Protein AF-A0A6P0YLZ7-F1 (afdb_monomer)

Mean predicted aligned error: 15.66 Å

Sequence (135 aa):
MTNTIFPPKALTQEISKPDFTFDPSIRRDHAKKYRTSEWYDGRGEIKAVEDGRSFEISATFTLKSEVKLVYGVLEPSNPVLAEIYKSRGRCVAVVDQTVDELYGESLQAYFKHNEIPLETLVCRACRNLVNSTSA

Secondary structure (DSSP, 8-state):
-----------------TT----SEEE----GGG-S-TTEEEEEEEEE-TTSS-EEEEEEEEE-------TTTT-TT-HHHHHHHHTTT-EEEEEEHHHHHHHHHHHHHHHHHTT--EEEEEE---TT-S-----

pLDDT: mean 73.7, std 20.65, range [34.28, 97.12]

Foldseek 3Di:
DDDDDDDPDPPPPPPPDPDPDPPQWPWDADDPVNDPDPQKGKTWTWGDDPVNPDIDIDMDIDGDDDDDDDDPCLDLPNCVVLVVCVVVQAEEAEEAPVCCVVCVVSNVVNCVSSVHHYHYDYDHPDPPPPDPPDD

Structure (mmCIF, N/CA/C/O backbone):
data_AF-A0A6P0YLZ7-F1
#
_entry.id   AF-A0A6P0YLZ7-F1
#
loop_
_atom_site.group_PDB
_atom_site.id
_atom_site.type_symbol
_atom_site.label_atom_id
_atom_site.label_alt_id
_atom_site.label_comp_id
_atom_site.label_asym_id
_atom_site.label_entity_id
_atom_site.label_seq_id
_atom_site.pdbx_PDB_ins_code
_atom_site.Cartn_x
_atom_site.Cartn_y
_atom_site.Cartn_z
_atom_site.occupancy
_atom_site.B_iso_or_equiv
_atom_site.auth_seq_id
_atom_site.auth_comp_id
_atom_site.auth_asym_id
_atom_site.auth_atom_id
_atom_site.pdbx_PDB_model_num
ATOM 1 N N . MET A 1 1 ? 7.847 -33.145 -87.794 1.00 36.88 1 MET A N 1
ATOM 2 C CA . MET A 1 1 ? 8.123 -31.694 -87.767 1.00 36.88 1 MET A CA 1
ATOM 3 C C . MET A 1 1 ? 7.095 -31.069 -86.833 1.00 36.88 1 MET A C 1
ATOM 5 O O . MET A 1 1 ? 5.925 -31.278 -87.094 1.00 36.88 1 MET A O 1
ATOM 9 N N . THR A 1 2 ? 7.350 -30.383 -85.727 1.00 34.31 2 THR A N 1
ATOM 10 C CA . THR A 1 2 ? 8.474 -30.264 -84.787 1.00 34.31 2 THR A CA 1
ATOM 11 C C . THR A 1 2 ? 7.788 -29.703 -83.534 1.00 34.31 2 THR A C 1
ATOM 13 O O . THR A 1 2 ? 7.108 -28.686 -83.636 1.00 34.31 2 THR A O 1
ATOM 16 N N . ASN A 1 3 ? 7.856 -30.392 -82.393 1.00 34.28 3 ASN A N 1
ATOM 17 C CA . ASN A 1 3 ? 7.208 -29.941 -81.158 1.00 34.28 3 ASN A CA 1
ATOM 18 C C . ASN A 1 3 ? 8.014 -28.776 -80.565 1.00 34.28 3 ASN A C 1
ATOM 20 O O . ASN A 1 3 ? 9.134 -28.992 -80.102 1.00 34.28 3 ASN A O 1
ATOM 24 N N . THR A 1 4 ? 7.461 -27.564 -80.556 1.00 39.44 4 THR A N 1
ATOM 25 C CA . THR A 1 4 ? 8.099 -26.408 -79.910 1.00 39.44 4 THR A CA 1
ATOM 26 C C . THR A 1 4 ? 7.492 -26.220 -78.525 1.00 39.44 4 THR A C 1
ATOM 28 O O . THR A 1 4 ? 6.438 -25.610 -78.358 1.00 39.44 4 THR A O 1
ATOM 31 N N . ILE A 1 5 ? 8.151 -26.797 -77.523 1.00 41.84 5 ILE A N 1
ATOM 32 C CA . ILE A 1 5 ? 7.857 -26.570 -76.107 1.00 41.84 5 ILE A CA 1
ATOM 33 C C . ILE A 1 5 ? 8.386 -25.172 -75.767 1.00 41.84 5 ILE A C 1
ATOM 35 O O . ILE A 1 5 ? 9.593 -24.937 -75.795 1.00 41.84 5 ILE A O 1
ATOM 39 N N . PHE A 1 6 ? 7.487 -24.230 -75.480 1.00 38.22 6 PHE A N 1
ATOM 40 C CA . PHE A 1 6 ? 7.857 -22.934 -74.912 1.00 38.22 6 PHE A CA 1
ATOM 41 C C . PHE A 1 6 ? 8.359 -23.143 -73.473 1.00 38.22 6 PHE A C 1
ATOM 43 O O . PHE A 1 6 ? 7.660 -23.791 -72.690 1.00 38.22 6 PHE A O 1
ATOM 50 N N . PRO A 1 7 ? 9.534 -22.616 -73.082 1.00 45.22 7 PRO A N 1
ATOM 51 C CA . PRO A 1 7 ? 9.959 -22.676 -71.690 1.00 45.22 7 PRO A CA 1
ATOM 52 C C . PRO A 1 7 ? 9.052 -21.775 -70.833 1.00 45.22 7 PRO A C 1
ATOM 54 O O . PRO A 1 7 ? 8.613 -20.720 -71.308 1.00 45.22 7 PRO A O 1
ATOM 57 N N . PRO A 1 8 ? 8.771 -22.141 -69.570 1.00 40.69 8 PRO A N 1
ATOM 58 C CA . PRO A 1 8 ? 8.041 -21.266 -68.671 1.00 40.69 8 PRO A CA 1
ATOM 59 C C . PRO A 1 8 ? 8.909 -20.036 -68.401 1.00 40.69 8 PRO A C 1
ATOM 61 O O . PRO A 1 8 ? 10.004 -20.125 -67.847 1.00 40.69 8 PRO A O 1
ATOM 64 N N . LYS A 1 9 ? 8.425 -18.873 -68.837 1.00 40.00 9 LYS A N 1
ATOM 65 C CA . LYS A 1 9 ? 9.037 -17.578 -68.544 1.00 40.00 9 LYS A CA 1
ATOM 66 C C . LYS A 1 9 ? 8.993 -17.397 -67.024 1.00 40.00 9 LYS A C 1
ATOM 68 O O . LYS A 1 9 ? 7.910 -17.275 -66.457 1.00 40.00 9 LYS A O 1
ATOM 73 N N . ALA A 1 10 ? 10.152 -17.431 -66.370 1.00 41.88 10 ALA A N 1
ATOM 74 C CA . ALA A 1 10 ? 10.262 -17.131 -64.952 1.00 41.88 10 ALA A CA 1
ATOM 75 C C . ALA A 1 10 ? 9.744 -15.705 -64.713 1.00 41.88 10 ALA A C 1
ATOM 77 O O . ALA A 1 10 ? 10.346 -14.728 -65.159 1.00 41.88 10 ALA A O 1
ATOM 78 N N . LEU A 1 11 ? 8.598 -15.591 -64.043 1.00 38.25 11 LEU A N 1
ATOM 79 C CA . LEU A 1 11 ? 8.112 -14.342 -63.467 1.00 38.25 11 LEU A CA 1
ATOM 80 C C . LEU A 1 11 ? 8.935 -14.055 -62.209 1.00 38.25 11 LEU A C 1
ATOM 82 O O . LEU A 1 11 ? 8.456 -14.183 -61.086 1.00 38.25 11 LEU A O 1
ATOM 86 N N . THR A 1 12 ? 10.194 -13.671 -62.398 1.00 41.59 12 THR A N 1
ATOM 87 C CA . THR A 1 12 ? 10.923 -12.950 -61.359 1.00 41.59 12 THR A CA 1
ATOM 88 C C . THR A 1 12 ? 10.397 -11.523 -61.399 1.00 41.59 12 THR A C 1
ATOM 90 O O . THR A 1 12 ? 10.882 -10.687 -62.156 1.00 41.59 12 THR A O 1
ATOM 93 N N . GLN A 1 13 ? 9.328 -11.254 -60.649 1.00 43.16 13 GLN A N 1
ATOM 94 C CA . GLN A 1 13 ? 8.985 -9.878 -60.319 1.00 43.16 13 GLN A CA 1
ATOM 95 C C . GLN A 1 13 ? 10.088 -9.366 -59.393 1.00 43.16 13 GLN A C 1
ATOM 97 O O . GLN A 1 13 ? 10.106 -9.679 -58.203 1.00 43.16 13 GLN A O 1
ATOM 102 N N . GLU A 1 14 ? 11.032 -8.609 -59.950 1.00 43.47 14 GLU A N 1
ATOM 103 C CA . GLU A 1 14 ? 11.854 -7.709 -59.153 1.00 43.47 14 GLU A CA 1
ATOM 104 C C . GLU A 1 14 ? 10.915 -6.698 -58.503 1.00 43.47 14 GLU A C 1
ATOM 106 O O . GLU A 1 14 ? 10.442 -5.745 -59.121 1.00 43.47 14 GLU A O 1
ATOM 111 N N . ILE A 1 15 ? 10.598 -6.940 -57.236 1.00 39.97 15 ILE A N 1
ATOM 112 C CA . ILE A 1 15 ? 9.971 -5.943 -56.385 1.00 39.97 15 ILE A CA 1
ATOM 113 C C . ILE A 1 15 ? 11.074 -4.932 -56.064 1.00 39.97 15 ILE A C 1
ATOM 115 O O . ILE A 1 15 ? 11.730 -5.011 -55.026 1.00 39.97 15 ILE A O 1
ATOM 119 N N . SER A 1 16 ? 11.300 -3.983 -56.971 1.00 45.25 16 SER A N 1
ATOM 120 C CA . SER A 1 16 ? 12.010 -2.750 -56.654 1.00 45.25 16 SER A CA 1
ATOM 121 C C . SER A 1 16 ? 11.126 -1.959 -55.687 1.00 45.25 16 SER A C 1
ATOM 123 O O . SER A 1 16 ? 10.272 -1.175 -56.101 1.00 45.25 16 SER A O 1
ATOM 125 N N . LYS A 1 17 ? 11.266 -2.217 -54.385 1.00 43.25 17 LYS A N 1
ATOM 126 C CA . LYS A 1 17 ? 10.793 -1.290 -53.356 1.00 43.25 17 LYS A CA 1
ATOM 127 C C . LYS A 1 17 ? 11.880 -0.229 -53.189 1.00 43.25 17 LYS A C 1
ATOM 129 O O . LYS A 1 17 ? 12.922 -0.557 -52.622 1.00 43.25 17 LYS A O 1
ATOM 134 N N . PRO A 1 18 ? 11.686 1.004 -53.686 1.00 46.25 18 PRO A N 1
ATOM 135 C CA . PRO A 1 18 ? 12.487 2.111 -53.200 1.00 46.25 18 PRO A CA 1
ATOM 136 C C . PRO A 1 18 ? 12.167 2.289 -51.707 1.00 46.25 18 PRO A C 1
ATOM 138 O O . PRO A 1 18 ? 11.017 2.142 -51.290 1.00 46.25 18 PRO A O 1
ATOM 141 N N . ASP A 1 19 ? 13.209 2.551 -50.927 1.00 41.38 19 ASP A N 1
ATOM 142 C CA . ASP A 1 19 ? 13.170 2.957 -49.518 1.00 41.38 19 ASP A CA 1
ATOM 143 C C . ASP A 1 19 ? 12.857 1.877 -48.471 1.00 41.38 19 ASP A C 1
ATOM 145 O O . ASP A 1 19 ? 12.087 2.097 -47.537 1.00 41.38 19 ASP A O 1
ATOM 149 N N . PHE A 1 20 ? 13.525 0.720 -48.542 1.00 43.91 20 PHE A N 1
ATOM 150 C CA . PHE A 1 20 ? 13.771 -0.054 -47.318 1.00 43.91 20 PHE A CA 1
ATOM 151 C C . PHE A 1 20 ? 15.143 0.310 -46.746 1.00 43.91 20 PHE A C 1
ATOM 153 O O . PHE A 1 20 ? 16.131 -0.398 -46.933 1.00 43.91 20 PHE A O 1
ATOM 160 N N . THR A 1 21 ? 15.216 1.444 -46.056 1.00 45.06 21 THR A N 1
ATOM 161 C CA . THR A 1 21 ? 16.316 1.716 -45.132 1.00 45.06 21 THR A CA 1
ATOM 162 C C . THR A 1 21 ? 16.181 0.742 -43.968 1.00 45.06 21 THR A C 1
ATOM 164 O O . THR A 1 21 ? 15.215 0.796 -43.208 1.00 45.06 21 THR A O 1
ATOM 167 N N . PHE A 1 22 ? 17.130 -0.188 -43.847 1.00 47.06 22 PHE A N 1
ATOM 168 C CA . PHE A 1 22 ? 17.278 -0.987 -42.636 1.00 47.06 22 PHE A CA 1
ATOM 169 C C . PHE A 1 22 ? 17.578 -0.021 -41.489 1.00 47.06 22 PHE A C 1
ATOM 171 O O . PHE A 1 22 ? 18.688 0.493 -41.388 1.00 47.06 22 PHE A O 1
ATOM 178 N N . ASP 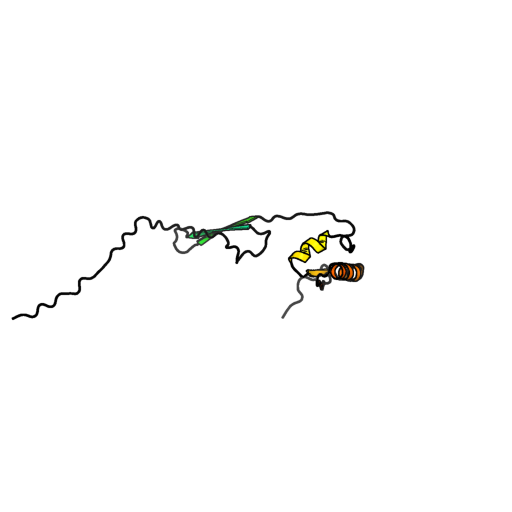A 1 23 ? 16.568 0.279 -40.677 1.00 55.12 23 ASP A N 1
ATOM 179 C CA . ASP A 1 23 ? 16.758 0.963 -39.406 1.00 55.12 23 ASP A CA 1
ATOM 180 C C . ASP A 1 23 ? 17.240 -0.092 -38.394 1.00 55.12 23 ASP A C 1
ATOM 182 O O . ASP A 1 23 ? 16.458 -0.971 -38.015 1.00 55.12 23 ASP A O 1
ATOM 186 N N . PRO A 1 24 ? 18.519 -0.067 -37.970 1.00 58.31 24 PRO A N 1
ATOM 187 C CA . PRO A 1 24 ? 19.039 -1.012 -36.985 1.00 58.31 24 PRO A CA 1
ATOM 188 C C . PRO A 1 24 ? 18.425 -0.796 -35.595 1.00 58.31 24 PRO A C 1
ATOM 190 O O . PRO A 1 24 ? 18.675 -1.604 -34.699 1.00 58.31 24 PRO A O 1
ATOM 193 N N . SER A 1 25 ? 17.648 0.278 -35.397 1.00 51.50 25 SER A N 1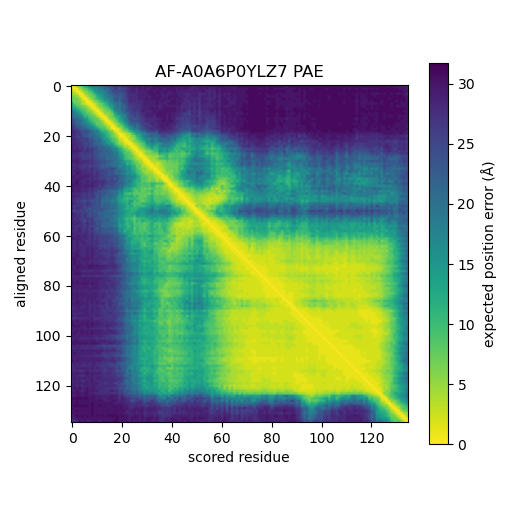
ATOM 194 C CA . SER A 1 25 ? 16.932 0.552 -34.161 1.00 51.50 25 SER A CA 1
ATOM 195 C C . SER A 1 25 ? 15.518 -0.032 -34.211 1.00 51.50 25 SER A C 1
ATOM 197 O O . SER A 1 25 ? 14.603 0.482 -34.855 1.00 51.50 25 SER A O 1
ATOM 199 N N . ILE A 1 26 ? 15.289 -1.124 -33.476 1.00 59.31 26 ILE A N 1
ATOM 200 C CA . ILE A 1 26 ? 13.919 -1.583 -33.214 1.00 59.31 26 ILE A CA 1
ATOM 201 C C . ILE A 1 26 ? 13.351 -0.669 -32.125 1.00 59.31 26 ILE A C 1
ATOM 203 O O . ILE A 1 26 ? 13.411 -0.973 -30.934 1.00 59.31 26 ILE A O 1
ATOM 207 N N . ARG A 1 27 ? 12.814 0.483 -32.529 1.00 52.69 27 ARG A N 1
ATOM 208 C CA . ARG A 1 27 ? 12.092 1.389 -31.630 1.00 52.69 27 ARG A CA 1
ATOM 209 C C . ARG A 1 27 ? 10.685 0.863 -31.412 1.00 52.69 27 ARG A C 1
ATOM 211 O O . ARG A 1 27 ? 9.871 0.823 -32.333 1.00 52.69 27 ARG A O 1
ATOM 218 N N . ARG A 1 28 ? 10.394 0.430 -30.187 1.00 58.19 28 ARG A N 1
ATOM 219 C CA . ARG A 1 28 ? 9.045 0.027 -29.783 1.00 58.19 28 ARG A CA 1
ATOM 220 C C . ARG A 1 28 ? 8.645 0.827 -28.558 1.00 58.19 28 ARG A C 1
ATOM 222 O O . ARG A 1 28 ? 9.187 0.613 -27.479 1.00 58.19 28 ARG A O 1
ATOM 229 N N . ASP A 1 29 ? 7.662 1.703 -28.724 1.00 56.97 29 ASP A N 1
ATOM 230 C CA . ASP A 1 29 ? 6.944 2.236 -27.574 1.00 56.97 29 ASP A CA 1
ATOM 231 C C . ASP A 1 29 ? 6.270 1.074 -26.838 1.00 56.97 29 ASP A C 1
ATOM 233 O O . ASP A 1 29 ? 5.685 0.172 -27.455 1.00 56.97 29 ASP A O 1
ATOM 237 N N . HIS A 1 30 ? 6.359 1.070 -25.508 1.00 55.94 30 HIS A N 1
ATOM 238 C CA . HIS A 1 30 ? 5.690 0.062 -24.696 1.00 55.94 30 HIS A CA 1
ATOM 239 C C . HIS A 1 30 ? 4.176 0.162 -24.913 1.00 55.94 30 HIS A C 1
ATOM 241 O O . HIS A 1 30 ? 3.516 1.090 -24.445 1.00 55.94 30 HIS A O 1
ATOM 247 N N . ALA A 1 31 ? 3.606 -0.810 -25.631 1.00 58.81 31 ALA A N 1
ATOM 248 C CA . ALA A 1 31 ? 2.166 -0.868 -25.843 1.00 58.81 31 ALA A CA 1
ATOM 249 C C . ALA A 1 31 ? 1.441 -0.886 -24.487 1.00 58.81 31 ALA A C 1
ATOM 251 O O . ALA A 1 31 ? 1.834 -1.639 -23.595 1.00 58.81 31 ALA A O 1
ATOM 252 N N . LYS A 1 32 ? 0.342 -0.123 -24.350 1.00 63.91 32 LYS A N 1
ATOM 253 C CA . LYS A 1 32 ? -0.444 -0.010 -23.098 1.00 63.91 32 LYS A CA 1
ATOM 254 C C . LYS A 1 32 ? -0.756 -1.360 -22.434 1.00 63.91 32 LYS A C 1
ATOM 256 O O . LYS A 1 32 ? -0.776 -1.436 -21.213 1.00 63.91 32 LYS A O 1
ATOM 261 N N . LYS A 1 33 ? -0.950 -2.425 -23.223 1.00 64.06 33 LYS A N 1
ATOM 262 C CA . LYS A 1 33 ? -1.215 -3.792 -22.737 1.00 64.06 33 LYS A CA 1
ATOM 263 C C . LYS A 1 33 ? -0.071 -4.436 -21.938 1.00 64.06 33 LYS A C 1
ATOM 265 O O . LYS A 1 33 ? -0.319 -5.392 -21.218 1.00 64.06 33 LYS A O 1
ATOM 270 N N . TYR A 1 34 ? 1.160 -3.945 -22.077 1.00 59.41 34 TYR A N 1
ATOM 271 C CA . TYR A 1 34 ? 2.348 -4.439 -21.368 1.00 59.41 34 TYR A CA 1
ATOM 272 C C . TYR A 1 34 ? 2.838 -3.457 -20.301 1.00 59.41 34 TYR A C 1
ATOM 274 O O . TYR A 1 34 ? 3.958 -3.579 -19.806 1.00 59.41 34 TYR A O 1
ATOM 282 N N . ARG A 1 35 ? 2.025 -2.452 -19.968 1.00 59.62 35 ARG A N 1
ATOM 283 C CA . ARG A 1 35 ? 2.355 -1.487 -18.929 1.00 59.62 35 ARG A CA 1
ATOM 284 C C . ARG A 1 35 ? 2.213 -2.169 -17.569 1.00 59.62 35 ARG A C 1
ATOM 286 O O . ARG A 1 35 ? 1.121 -2.583 -17.199 1.00 59.62 35 ARG A O 1
ATOM 293 N N . THR A 1 36 ? 3.315 -2.293 -16.836 1.00 61.16 36 THR A N 1
ATOM 294 C CA . THR A 1 36 ? 3.331 -2.953 -15.521 1.00 61.16 36 THR A CA 1
ATOM 295 C C . THR A 1 36 ? 2.841 -2.048 -14.387 1.00 61.16 36 THR A C 1
ATOM 297 O O . THR A 1 36 ? 2.447 -2.558 -13.342 1.00 61.16 36 THR A O 1
ATOM 300 N N . SER A 1 37 ? 2.808 -0.720 -14.574 1.00 63.28 37 SER A N 1
ATOM 301 C CA . SER A 1 37 ? 2.142 0.208 -13.648 1.00 63.28 37 SER A CA 1
ATOM 302 C C . SER A 1 37 ? 1.713 1.525 -14.309 1.00 63.28 37 SER A C 1
ATOM 304 O O . SER A 1 37 ? 2.258 1.947 -15.328 1.00 63.28 37 SER A O 1
ATOM 306 N N . GLU A 1 38 ? 0.746 2.220 -13.707 1.00 63.97 38 GLU A N 1
ATOM 307 C CA . GLU A 1 38 ? 0.279 3.533 -14.180 1.00 63.97 38 GLU A CA 1
ATOM 308 C C . GLU A 1 38 ? 1.295 4.666 -13.965 1.00 63.97 38 GLU A C 1
ATOM 310 O O . GLU A 1 38 ? 1.225 5.708 -14.623 1.00 63.97 38 GLU A O 1
ATOM 315 N N . TRP A 1 39 ? 2.272 4.429 -13.092 1.00 52.78 39 TRP A N 1
ATOM 316 C CA . TRP A 1 39 ? 3.342 5.358 -12.720 1.00 52.78 39 TRP A CA 1
ATOM 317 C C . TRP A 1 39 ? 4.655 5.080 -13.454 1.00 52.78 39 TRP A C 1
ATOM 319 O O . TRP A 1 39 ? 5.651 5.762 -13.229 1.00 52.78 39 TRP A O 1
ATOM 329 N N . TYR A 1 40 ? 4.643 4.077 -14.332 1.00 59.50 40 TYR A N 1
ATOM 330 C CA . TYR A 1 40 ? 5.776 3.634 -15.121 1.00 59.50 40 TYR A CA 1
ATOM 331 C C . TYR A 1 40 ? 5.663 4.165 -16.552 1.00 59.50 40 TYR A C 1
ATOM 333 O O . TYR A 1 40 ? 4.671 3.917 -17.251 1.00 59.50 40 TYR A O 1
ATOM 341 N N . ASP A 1 41 ? 6.682 4.908 -16.975 1.00 61.78 41 ASP A N 1
ATOM 342 C CA . ASP A 1 41 ? 6.935 5.236 -18.375 1.00 61.78 41 ASP A CA 1
ATOM 343 C C . ASP A 1 41 ? 8.422 5.001 -18.666 1.00 61.78 41 ASP A C 1
ATOM 345 O O . ASP A 1 41 ? 9.306 5.490 -17.950 1.00 61.78 41 ASP A O 1
ATOM 349 N N . GLY A 1 42 ? 8.686 4.175 -19.671 1.00 59.09 42 GLY A N 1
ATOM 350 C CA . GLY A 1 42 ? 10.015 3.700 -20.015 1.00 59.09 42 GLY A CA 1
ATOM 351 C C . GLY A 1 42 ? 10.162 3.587 -21.522 1.00 59.09 42 GLY A C 1
ATOM 352 O O . GLY A 1 42 ? 9.235 3.170 -22.219 1.00 59.09 42 GLY A O 1
ATOM 353 N N . ARG A 1 43 ? 11.336 3.961 -22.027 1.00 66.25 43 ARG A N 1
ATOM 354 C CA . ARG A 1 43 ? 11.698 3.814 -23.440 1.00 66.25 43 ARG A CA 1
ATOM 355 C C . ARG A 1 43 ? 12.921 2.929 -23.542 1.00 66.25 43 ARG A C 1
ATOM 357 O O . ARG A 1 43 ? 13.885 3.138 -22.809 1.00 66.25 43 ARG A O 1
ATOM 364 N N . GLY A 1 44 ? 12.859 1.957 -24.440 1.00 66.00 44 GLY A N 1
ATOM 365 C CA . GLY A 1 44 ? 13.968 1.077 -24.773 1.00 66.00 44 GLY A CA 1
ATOM 366 C C . GLY A 1 44 ? 14.336 1.223 -26.244 1.00 66.00 44 GLY A C 1
ATOM 367 O O . GLY A 1 44 ? 13.460 1.352 -27.098 1.00 66.00 44 GLY A O 1
ATOM 368 N N . GLU A 1 45 ? 15.626 1.189 -26.538 1.00 69.88 45 GLU A N 1
ATOM 369 C CA . GLU A 1 45 ? 16.174 1.108 -27.884 1.00 69.88 45 GLU A CA 1
ATOM 370 C C . GLU A 1 45 ? 17.133 -0.083 -27.929 1.00 69.88 45 GLU A C 1
ATOM 372 O O . GLU A 1 45 ? 17.986 -0.236 -27.055 1.00 69.88 45 GLU A O 1
ATOM 377 N N . ILE A 1 46 ? 16.965 -0.941 -28.934 1.00 72.38 46 ILE A N 1
ATOM 378 C CA . ILE A 1 46 ? 17.895 -2.031 -29.228 1.00 72.38 46 ILE A CA 1
ATOM 379 C C . ILE A 1 46 ? 18.551 -1.696 -30.560 1.00 72.38 46 ILE A C 1
ATOM 381 O O . ILE A 1 46 ? 17.837 -1.510 -31.548 1.00 72.38 46 ILE A O 1
ATOM 385 N N . LYS A 1 47 ? 19.881 -1.619 -30.581 1.00 75.75 47 LYS A N 1
ATOM 386 C CA . LYS A 1 47 ? 20.687 -1.417 -31.788 1.00 75.75 47 LYS A CA 1
ATOM 387 C C . LYS A 1 47 ? 21.531 -2.650 -32.043 1.00 75.75 47 LYS A C 1
ATOM 389 O O . LYS A 1 47 ? 22.222 -3.125 -31.146 1.00 75.75 47 LYS A O 1
ATOM 394 N N . ALA A 1 48 ? 21.492 -3.165 -33.264 1.00 73.81 48 ALA A N 1
ATOM 395 C CA . ALA A 1 48 ? 22.502 -4.119 -33.701 1.00 73.81 48 ALA A CA 1
ATOM 396 C C . ALA A 1 48 ? 23.854 -3.398 -33.799 1.00 73.81 48 ALA A C 1
ATOM 398 O O . ALA A 1 48 ? 23.941 -2.321 -34.391 1.00 73.81 48 ALA A O 1
ATOM 399 N N . VAL A 1 49 ? 24.890 -3.975 -33.199 1.00 75.81 49 VAL A N 1
ATOM 400 C CA . VAL A 1 49 ? 26.265 -3.482 -33.320 1.00 75.81 49 VAL A CA 1
ATOM 401 C C . VAL A 1 49 ? 26.825 -3.941 -34.673 1.00 75.81 49 VAL A C 1
ATOM 403 O O . VAL A 1 49 ? 26.432 -4.989 -35.190 1.00 75.81 49 VAL A O 1
ATOM 406 N N . GLU A 1 50 ? 27.744 -3.171 -35.266 1.00 73.00 50 GLU A N 1
ATOM 407 C CA . GLU A 1 50 ? 28.334 -3.461 -36.590 1.00 73.00 50 GLU A CA 1
ATOM 408 C C . GLU A 1 50 ? 29.030 -4.834 -36.689 1.00 73.00 50 GLU A C 1
ATOM 410 O O . GLU A 1 50 ? 29.230 -5.344 -37.789 1.00 73.00 50 GLU A O 1
ATOM 415 N N . ASP A 1 51 ? 29.353 -5.474 -35.561 1.00 78.19 51 ASP A N 1
ATOM 416 C CA . ASP A 1 51 ? 29.962 -6.809 -35.512 1.00 78.19 51 ASP A CA 1
ATOM 417 C C . ASP A 1 51 ? 29.014 -7.956 -35.934 1.00 78.19 51 ASP A C 1
ATOM 419 O O . ASP A 1 51 ? 29.443 -9.108 -36.064 1.00 78.19 51 ASP A O 1
ATOM 423 N N . GLY A 1 52 ? 27.725 -7.656 -36.136 1.00 71.94 52 GLY A N 1
ATOM 424 C CA . GLY A 1 52 ? 26.697 -8.597 -36.584 1.00 71.94 52 GLY A CA 1
ATOM 425 C C . GLY A 1 52 ? 26.346 -9.696 -35.576 1.00 71.94 52 GLY A C 1
ATOM 426 O O . GLY A 1 52 ? 25.639 -10.642 -35.932 1.00 71.94 52 GLY A O 1
ATOM 427 N N . ARG A 1 53 ? 26.845 -9.619 -34.338 1.00 77.81 53 ARG A N 1
ATOM 428 C CA . ARG A 1 53 ? 26.633 -10.634 -33.287 1.00 77.81 53 ARG A CA 1
ATOM 429 C C . ARG A 1 53 ? 26.244 -10.043 -31.939 1.00 77.81 53 ARG A C 1
ATOM 431 O O . ARG A 1 53 ? 25.758 -10.786 -31.087 1.00 77.81 53 ARG A O 1
ATOM 438 N N . SER A 1 54 ? 26.418 -8.741 -31.761 1.00 75.00 54 SER A N 1
ATOM 439 C CA . SER A 1 54 ? 26.123 -8.034 -30.526 1.00 75.00 54 SER A CA 1
ATOM 440 C C . SER A 1 54 ? 24.943 -7.086 -30.705 1.00 75.00 54 SER A C 1
ATOM 442 O O . SER A 1 54 ? 24.716 -6.504 -31.768 1.00 75.00 54 SER A O 1
ATOM 444 N N . PHE A 1 55 ? 24.186 -6.918 -29.625 1.00 79.31 55 PHE A N 1
ATOM 445 C CA . PHE A 1 55 ? 23.079 -5.976 -29.544 1.00 79.31 55 PHE A CA 1
ATOM 446 C C . PHE A 1 55 ? 23.337 -5.028 -28.381 1.00 79.31 55 PHE A C 1
ATOM 448 O O . PHE A 1 55 ? 23.541 -5.465 -27.249 1.00 79.31 55 PHE A O 1
ATOM 455 N N . GLU A 1 56 ? 23.313 -3.733 -28.660 1.00 74.31 56 GLU A N 1
ATOM 456 C CA . GLU A 1 56 ? 23.313 -2.697 -27.642 1.00 74.31 56 GLU A CA 1
ATOM 457 C C . GLU A 1 56 ? 21.872 -2.426 -27.220 1.00 74.31 56 GLU A C 1
ATOM 459 O O . GLU A 1 56 ? 21.002 -2.172 -28.054 1.00 74.31 56 GLU A O 1
ATOM 464 N N . ILE A 1 57 ? 21.614 -2.494 -25.917 1.00 76.81 57 ILE A N 1
ATOM 465 C CA . ILE A 1 57 ? 20.293 -2.252 -25.341 1.00 76.81 57 ILE A CA 1
ATOM 466 C C . ILE A 1 57 ? 20.407 -1.039 -24.427 1.00 76.81 57 ILE A C 1
ATOM 468 O O . ILE A 1 57 ? 21.112 -1.078 -23.420 1.00 76.81 57 ILE A O 1
ATOM 472 N N . SER A 1 58 ? 19.686 0.026 -24.763 1.00 71.31 58 SER A N 1
ATOM 473 C CA . SER A 1 58 ? 19.600 1.251 -23.970 1.00 71.31 58 SER A CA 1
ATOM 474 C C . SER A 1 58 ? 18.172 1.442 -23.483 1.00 71.31 58 SER A C 1
ATOM 476 O O . SER A 1 58 ? 17.243 1.458 -24.285 1.00 71.31 58 SER A O 1
ATOM 478 N N . ALA A 1 59 ? 17.978 1.602 -22.174 1.00 76.94 59 ALA A N 1
ATOM 479 C CA . ALA A 1 59 ? 16.662 1.847 -21.593 1.00 76.94 59 ALA A CA 1
ATOM 480 C C . ALA A 1 59 ? 16.693 3.040 -20.637 1.00 76.94 59 ALA A C 1
ATOM 482 O O . ALA A 1 59 ? 17.593 3.172 -19.811 1.00 76.94 59 ALA A O 1
ATOM 483 N N . THR A 1 60 ? 15.690 3.907 -20.731 1.00 73.75 60 THR A N 1
ATOM 484 C CA . THR A 1 60 ? 15.477 5.024 -19.806 1.00 73.75 60 THR A CA 1
ATOM 485 C C . THR A 1 60 ? 14.146 4.833 -19.102 1.00 73.75 60 THR A C 1
ATOM 487 O O . THR A 1 60 ? 13.135 4.564 -19.750 1.00 73.75 60 THR A O 1
ATOM 490 N N . PHE A 1 61 ? 14.138 4.991 -17.780 1.00 70.88 61 PHE A N 1
ATOM 491 C CA . PHE A 1 61 ? 12.940 4.889 -16.954 1.00 70.88 61 PHE A CA 1
ATOM 492 C C . PHE A 1 61 ? 12.724 6.185 -16.176 1.00 70.88 61 PHE A C 1
ATOM 494 O O . PHE A 1 61 ? 13.674 6.783 -15.673 1.00 70.88 61 PHE A O 1
ATOM 501 N N . THR A 1 62 ? 11.469 6.616 -16.064 1.00 77.19 62 THR A N 1
ATOM 502 C CA . THR A 1 62 ? 11.082 7.711 -15.166 1.00 77.19 62 THR A CA 1
ATOM 503 C C . THR A 1 62 ? 10.165 7.164 -14.083 1.00 77.19 62 THR A C 1
ATOM 505 O O . THR A 1 62 ? 9.080 6.670 -14.381 1.00 77.19 62 THR A O 1
ATOM 508 N N . LEU A 1 63 ? 10.593 7.272 -12.825 1.00 81.56 63 LEU A N 1
ATOM 509 C CA . LEU A 1 63 ? 9.781 6.947 -11.655 1.00 81.56 63 LEU A CA 1
ATOM 510 C C . LEU A 1 63 ? 9.331 8.246 -10.987 1.00 81.56 63 LEU A C 1
ATOM 512 O O . LEU A 1 63 ? 10.161 9.077 -10.620 1.00 81.56 63 LEU A O 1
ATOM 516 N N . LYS A 1 64 ? 8.019 8.412 -10.815 1.00 85.94 64 LYS A N 1
ATOM 517 C CA . LYS A 1 64 ? 7.437 9.519 -10.048 1.00 85.94 64 LYS A CA 1
ATOM 518 C C . LYS A 1 64 ? 6.796 8.961 -8.785 1.00 85.94 64 LYS A C 1
ATOM 520 O O . LYS A 1 64 ? 6.005 8.028 -8.864 1.00 85.94 64 LYS A O 1
ATOM 525 N N . SER A 1 65 ? 7.147 9.539 -7.641 1.00 85.06 65 SER A N 1
ATOM 526 C CA . SER A 1 65 ? 6.582 9.197 -6.337 1.00 85.06 65 SER A CA 1
ATOM 527 C C . SER A 1 65 ? 6.266 10.476 -5.568 1.00 85.06 65 SER A C 1
ATOM 529 O O . SER A 1 65 ? 6.943 11.489 -5.745 1.00 85.06 65 SER A O 1
ATOM 531 N N . GLU A 1 66 ? 5.238 10.422 -4.731 1.00 90.06 66 GLU A N 1
ATOM 532 C CA . GLU A 1 66 ? 4.792 11.520 -3.881 1.00 90.06 66 GLU A CA 1
ATOM 533 C C . GLU A 1 66 ? 4.744 11.032 -2.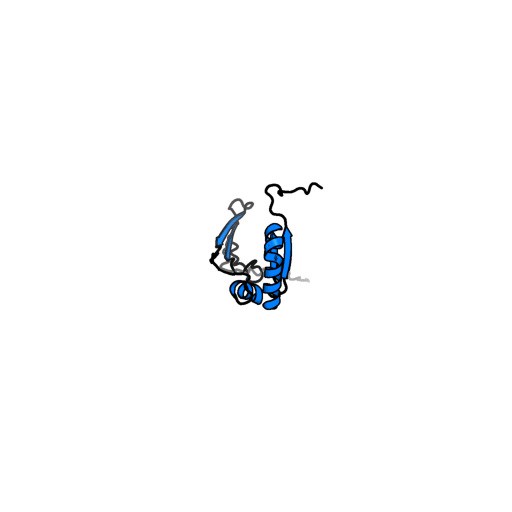431 1.00 90.06 66 GLU A C 1
ATOM 535 O O . GLU A 1 66 ? 4.280 9.925 -2.157 1.00 90.06 66 GLU A O 1
ATOM 540 N N . VAL A 1 67 ? 5.214 11.862 -1.498 1.00 90.31 67 VAL A N 1
ATOM 541 C CA . VAL A 1 67 ? 5.152 11.588 -0.059 1.00 90.31 67 VAL A CA 1
ATOM 542 C C . VAL A 1 67 ? 4.189 12.584 0.574 1.00 90.31 67 VAL A C 1
ATOM 544 O O . VAL A 1 67 ? 4.371 13.792 0.438 1.00 90.31 67 VAL A O 1
ATOM 547 N N . LYS A 1 68 ? 3.172 12.077 1.277 1.00 90.25 68 LYS A N 1
ATOM 548 C CA . LYS A 1 68 ? 2.170 12.885 1.985 1.00 90.25 68 LYS A CA 1
ATOM 549 C C . LYS A 1 68 ? 2.209 12.576 3.473 1.00 90.25 68 LYS A C 1
ATOM 551 O O . LYS A 1 68 ? 2.201 11.409 3.857 1.00 90.25 68 LYS A O 1
ATOM 556 N N . LEU A 1 69 ? 2.213 13.618 4.301 1.00 93.62 69 LEU A N 1
ATOM 557 C CA . LEU A 1 69 ? 2.006 13.482 5.740 1.00 93.62 69 LEU A CA 1
ATOM 558 C C . LEU A 1 69 ? 0.501 13.487 6.019 1.00 93.62 69 LEU A C 1
ATOM 560 O O . LEU A 1 69 ? -0.189 14.437 5.655 1.00 93.62 69 LEU A O 1
ATOM 564 N N . VAL A 1 70 ? -0.003 12.428 6.651 1.00 93.31 70 VAL A N 1
ATOM 565 C CA . VAL A 1 70 ? -1.430 12.263 6.948 1.00 93.31 70 VAL A CA 1
ATOM 566 C C . VAL A 1 70 ? -1.587 11.870 8.409 1.00 93.31 70 VAL A C 1
ATOM 568 O O . VAL A 1 70 ? -1.041 10.859 8.848 1.00 93.31 70 VAL A O 1
ATOM 571 N N . TYR A 1 71 ? -2.343 12.667 9.155 1.00 93.94 71 TYR A N 1
ATOM 572 C CA . TYR A 1 71 ? -2.735 12.345 10.523 1.00 93.94 71 TYR A CA 1
ATOM 573 C C . TYR A 1 71 ? -3.966 11.438 10.507 1.00 93.94 71 TYR A C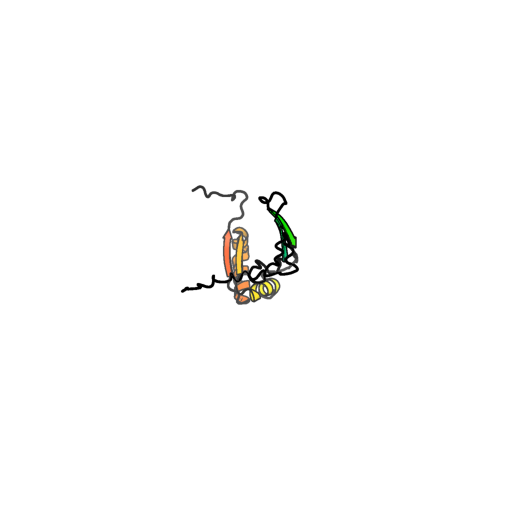 1
ATOM 575 O O . TYR A 1 71 ? -4.836 11.604 9.654 1.00 93.94 71 TYR A O 1
ATOM 583 N N . GLY A 1 72 ? -4.021 10.464 11.420 1.00 94.06 72 GLY A N 1
ATOM 584 C CA . GLY A 1 72 ? -5.185 9.583 11.544 1.00 94.06 72 GLY A CA 1
ATOM 585 C C . GLY A 1 72 ? -5.482 8.799 10.264 1.00 94.06 72 GLY A C 1
ATOM 586 O O . GLY A 1 72 ? -6.623 8.728 9.826 1.00 94.06 72 GLY A O 1
ATOM 587 N N . VAL A 1 73 ? -4.459 8.242 9.607 1.00 94.69 73 VAL A N 1
ATOM 588 C CA . VAL A 1 73 ? -4.630 7.586 8.295 1.00 94.69 73 VAL A CA 1
ATOM 589 C C . VAL A 1 73 ? -5.592 6.383 8.331 1.00 94.69 73 VAL A C 1
ATOM 591 O O . VAL A 1 73 ? -6.177 6.039 7.311 1.00 94.69 73 VAL A O 1
ATOM 594 N N . LEU A 1 74 ? -5.772 5.773 9.508 1.00 95.00 74 LEU A N 1
ATOM 595 C CA . LEU A 1 74 ? -6.700 4.663 9.753 1.00 95.00 74 LEU A CA 1
ATOM 596 C C . LEU A 1 74 ? -8.046 5.114 10.351 1.00 95.00 74 LEU A C 1
ATOM 598 O O . LEU A 1 74 ? -8.857 4.270 10.725 1.00 95.00 74 LEU A O 1
ATOM 602 N N . GLU A 1 75 ? -8.309 6.419 10.465 1.00 95.31 75 GLU A N 1
ATOM 603 C CA . GLU A 1 75 ? -9.631 6.906 10.870 1.00 95.31 75 GLU A CA 1
ATOM 604 C C . GLU A 1 75 ? -10.642 6.622 9.750 1.00 95.31 75 GLU A C 1
ATOM 606 O O . GLU A 1 75 ? -10.401 7.045 8.622 1.00 95.31 75 GLU A O 1
ATOM 611 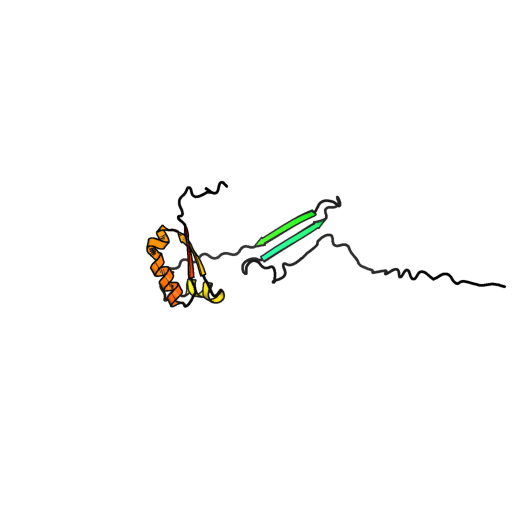N N . PRO A 1 76 ? -11.778 5.944 10.007 1.00 92.50 76 PRO A N 1
ATOM 612 C CA . PRO A 1 76 ? -12.711 5.532 8.949 1.00 92.50 76 PRO A CA 1
ATOM 613 C C . PRO A 1 76 ? -13.217 6.670 8.050 1.00 92.50 76 PRO A C 1
ATOM 615 O O . PRO A 1 76 ? -13.496 6.441 6.875 1.00 92.50 76 PRO A O 1
ATOM 618 N N . SER A 1 77 ? -13.297 7.890 8.592 1.00 92.75 77 SER A N 1
ATOM 619 C CA . SER A 1 77 ? -13.687 9.116 7.887 1.00 92.75 77 SER A CA 1
ATOM 620 C C . SER A 1 77 ? -12.598 9.685 6.972 1.00 92.75 77 SER A C 1
ATOM 622 O O . SER A 1 77 ? -12.905 10.523 6.125 1.00 92.75 77 SER A O 1
ATOM 624 N N . ASN A 1 78 ? -11.338 9.272 7.130 1.00 94.81 78 ASN A N 1
ATOM 625 C CA . ASN A 1 78 ? -10.222 9.762 6.334 1.00 94.81 78 ASN A CA 1
ATOM 626 C C . ASN A 1 78 ? -10.217 9.078 4.954 1.00 94.81 78 ASN A C 1
ATOM 628 O O . ASN A 1 78 ? -9.982 7.871 4.870 1.00 94.81 78 ASN A O 1
ATOM 632 N N . PRO A 1 79 ? -10.433 9.808 3.845 1.00 93.38 79 PRO A N 1
ATOM 633 C CA . PRO A 1 79 ? -10.602 9.187 2.535 1.00 93.38 79 PRO A CA 1
ATOM 634 C C . PRO A 1 79 ? -9.282 8.755 1.883 1.00 93.38 79 PRO A C 1
ATOM 636 O O . PRO A 1 79 ? -9.315 8.034 0.890 1.00 93.38 79 PRO A O 1
ATOM 639 N N . VAL A 1 80 ? -8.122 9.164 2.413 1.00 92.94 80 VAL A N 1
ATOM 640 C CA . VAL A 1 80 ? -6.843 9.094 1.683 1.00 92.94 80 VAL A CA 1
ATOM 641 C C . VAL A 1 80 ? -6.472 7.672 1.247 1.00 92.94 80 VAL A C 1
ATOM 643 O O . VAL A 1 80 ?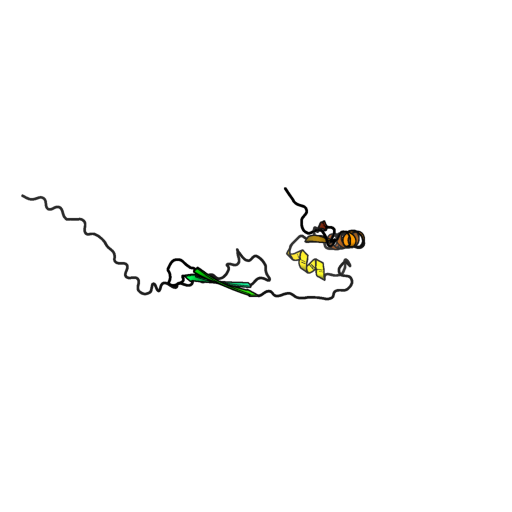 -6.111 7.468 0.089 1.00 92.94 80 VAL A O 1
ATOM 646 N N . LEU A 1 81 ? -6.561 6.672 2.132 1.00 92.00 81 LEU A N 1
ATOM 647 C CA . LEU A 1 81 ? -6.277 5.281 1.750 1.00 92.00 81 LEU A CA 1
ATOM 648 C C . LEU A 1 81 ? -7.406 4.692 0.897 1.00 92.00 81 LEU A C 1
ATOM 650 O O . LEU A 1 81 ? -7.141 3.996 -0.086 1.00 92.00 81 LEU A O 1
ATOM 654 N N . ALA A 1 82 ? -8.660 4.983 1.239 1.00 93.19 82 ALA A N 1
ATOM 655 C CA . ALA A 1 82 ? -9.822 4.471 0.530 1.00 93.19 82 ALA A CA 1
ATOM 656 C C . ALA A 1 82 ? -9.842 4.914 -0.938 1.00 93.19 82 ALA A C 1
ATOM 658 O O . ALA A 1 82 ? -10.094 4.090 -1.809 1.00 93.19 82 ALA A O 1
ATOM 659 N N . GLU A 1 83 ? -9.519 6.168 -1.250 1.00 92.94 83 GLU A N 1
ATOM 660 C CA . GLU A 1 83 ? -9.439 6.668 -2.631 1.00 92.94 83 GLU A CA 1
ATOM 661 C C . GLU A 1 83 ? -8.391 5.922 -3.465 1.00 92.94 83 GLU A C 1
ATOM 663 O O . GLU A 1 83 ? -8.623 5.621 -4.638 1.00 92.94 83 GLU A O 1
ATOM 668 N N . ILE A 1 84 ? -7.262 5.553 -2.853 1.00 90.94 84 ILE A N 1
ATOM 669 C CA . ILE A 1 84 ? -6.207 4.778 -3.515 1.00 90.94 84 ILE A CA 1
ATOM 670 C C . ILE A 1 84 ? -6.702 3.359 -3.824 1.00 90.94 84 ILE A C 1
ATOM 672 O O . ILE A 1 84 ? -6.471 2.852 -4.923 1.00 90.94 84 ILE A O 1
ATOM 676 N N . TYR A 1 85 ? -7.370 2.692 -2.884 1.00 92.62 85 TYR A N 1
ATOM 677 C CA . TYR A 1 85 ? -7.745 1.282 -3.050 1.00 92.62 85 TYR A CA 1
ATOM 678 C C . TYR A 1 85 ? -9.123 1.060 -3.687 1.00 92.62 85 TYR A C 1
ATOM 680 O O . TYR A 1 85 ? -9.337 0.000 -4.276 1.00 92.62 85 TYR A O 1
ATOM 688 N N . LYS A 1 86 ? -10.027 2.048 -3.680 1.00 89.06 86 LYS A N 1
ATOM 689 C CA . LYS A 1 86 ? -11.355 1.957 -4.319 1.00 89.06 86 LYS A CA 1
ATOM 690 C C . LYS A 1 86 ? -11.261 1.686 -5.816 1.00 89.06 86 LYS A C 1
ATOM 692 O O . LYS A 1 86 ? -11.954 0.807 -6.312 1.00 89.06 86 LYS A O 1
ATOM 697 N N . SER A 1 87 ? -10.360 2.366 -6.527 1.00 87.50 87 SER A N 1
ATOM 698 C CA . SER A 1 87 ? -10.144 2.125 -7.965 1.00 87.50 87 SER A CA 1
ATOM 699 C C . SER A 1 87 ? -9.580 0.732 -8.268 1.00 87.50 87 SER A C 1
ATOM 701 O O . SER A 1 87 ? -9.717 0.239 -9.385 1.00 87.50 87 SER A O 1
ATOM 703 N N . ARG A 1 88 ? -8.957 0.087 -7.275 1.00 87.12 88 ARG A N 1
ATOM 704 C CA . ARG A 1 88 ? -8.316 -1.230 -7.389 1.00 87.12 88 ARG A CA 1
ATOM 705 C C . ARG A 1 88 ? -9.222 -2.378 -6.935 1.00 87.12 88 ARG A C 1
ATOM 707 O O . ARG A 1 88 ? -8.947 -3.527 -7.270 1.00 87.12 88 ARG A O 1
ATOM 714 N N . GLY A 1 89 ? -10.273 -2.087 -6.168 1.00 90.19 89 GLY A N 1
ATOM 715 C CA . GLY A 1 89 ? -11.284 -3.047 -5.711 1.00 90.19 89 GLY A CA 1
ATOM 716 C C . GLY A 1 89 ? -10.840 -4.016 -4.608 1.00 90.19 89 GLY A C 1
ATOM 717 O O . GLY A 1 89 ? -11.657 -4.800 -4.139 1.00 90.19 89 GLY A O 1
ATOM 718 N N . ARG A 1 90 ? -9.570 -3.985 -4.186 1.00 92.88 90 ARG A N 1
ATOM 719 C CA . ARG A 1 90 ? -9.034 -4.769 -3.061 1.00 92.88 90 ARG A CA 1
ATOM 720 C C . ARG A 1 90 ? -7.722 -4.183 -2.548 1.00 92.88 90 ARG A C 1
ATOM 722 O O . ARG A 1 90 ? -7.022 -3.484 -3.286 1.00 92.88 90 ARG A O 1
ATOM 729 N N . CYS A 1 91 ? -7.358 -4.533 -1.322 1.00 94.19 91 CYS A N 1
ATOM 730 C CA . CYS A 1 91 ? -6.074 -4.217 -0.712 1.00 94.19 91 CYS A CA 1
ATOM 731 C C . CYS A 1 91 ? -5.394 -5.498 -0.215 1.00 94.19 91 CYS A C 1
ATOM 733 O O . CYS A 1 91 ? -6.012 -6.300 0.481 1.00 94.19 91 CYS A O 1
ATOM 735 N N . VAL A 1 92 ? -4.118 -5.670 -0.565 1.00 94.69 92 VAL A N 1
ATOM 736 C CA . VAL A 1 92 ? -3.234 -6.647 0.079 1.00 94.69 92 VAL A CA 1
ATOM 737 C C . VAL A 1 92 ? -2.210 -5.846 0.867 1.00 94.69 92 VAL A C 1
ATOM 739 O O . VAL A 1 92 ? -1.416 -5.114 0.272 1.00 94.69 92 VAL A O 1
ATOM 742 N N . ALA A 1 93 ? -2.257 -5.942 2.190 1.00 94.56 93 ALA A N 1
ATOM 743 C CA . ALA A 1 93 ? -1.387 -5.189 3.080 1.00 94.56 93 ALA A CA 1
ATOM 744 C C . ALA A 1 93 ? -0.347 -6.122 3.697 1.00 94.56 93 ALA A C 1
ATOM 746 O O . ALA A 1 93 ? -0.691 -7.068 4.399 1.00 94.56 93 ALA A O 1
ATOM 747 N N . VAL A 1 94 ? 0.930 -5.839 3.453 1.00 94.50 94 VAL A N 1
ATOM 748 C CA . VAL A 1 94 ? 2.027 -6.479 4.184 1.00 94.50 94 VAL A CA 1
ATOM 749 C C . VAL A 1 94 ? 2.287 -5.641 5.429 1.00 94.50 94 VAL A C 1
ATOM 751 O O . VAL A 1 94 ? 2.627 -4.463 5.311 1.00 94.50 94 VAL A O 1
ATOM 754 N N . VAL A 1 95 ? 2.075 -6.220 6.607 1.00 94.56 95 VAL A N 1
ATOM 755 C CA . VAL A 1 95 ? 2.087 -5.493 7.883 1.00 94.56 95 VAL A CA 1
ATOM 756 C C . VAL A 1 95 ? 3.109 -6.132 8.816 1.00 94.56 95 VAL A C 1
ATOM 758 O O . VAL A 1 95 ? 3.203 -7.356 8.900 1.00 94.56 95 VAL A O 1
ATOM 761 N N . ASP A 1 96 ? 3.898 -5.305 9.507 1.00 93.88 96 ASP A N 1
ATOM 762 C CA . ASP A 1 96 ? 4.769 -5.809 10.569 1.00 93.88 96 ASP A CA 1
ATOM 763 C C . ASP A 1 96 ? 3.935 -6.405 11.710 1.00 93.88 96 ASP A C 1
ATOM 765 O O . ASP A 1 96 ? 2.912 -5.839 12.084 1.00 93.88 96 ASP A O 1
ATOM 769 N N . GLN A 1 97 ? 4.407 -7.493 12.314 1.00 93.94 97 GLN A N 1
ATOM 770 C CA . GLN A 1 97 ? 3.726 -8.145 13.432 1.00 93.94 97 GLN A CA 1
ATOM 771 C C . GLN A 1 97 ? 3.393 -7.183 14.587 1.00 93.94 97 GLN A C 1
ATOM 773 O O . GLN A 1 97 ? 2.274 -7.197 15.086 1.00 93.94 97 GLN A O 1
ATOM 778 N N . THR A 1 98 ? 4.317 -6.306 14.982 1.00 94.00 98 THR A N 1
ATOM 779 C CA . THR A 1 98 ? 4.085 -5.351 16.083 1.00 94.00 98 THR A CA 1
ATOM 780 C C . THR A 1 98 ? 3.039 -4.306 15.698 1.00 94.00 98 THR A C 1
ATOM 782 O O . THR A 1 98 ? 2.262 -3.842 16.528 1.00 94.00 98 THR A O 1
ATOM 785 N N . VAL A 1 99 ? 3.025 -3.907 14.425 1.00 94.69 99 VAL A N 1
ATOM 786 C CA . VAL A 1 99 ? 2.045 -2.951 13.899 1.00 94.69 99 VAL A CA 1
ATOM 787 C C . VAL A 1 99 ? 0.665 -3.593 13.826 1.00 94.69 99 VAL A C 1
ATOM 789 O O . VAL A 1 99 ? -0.312 -2.936 14.167 1.00 94.69 99 VAL A O 1
ATOM 792 N N . ASP A 1 100 ? 0.580 -4.859 13.428 1.00 95.12 100 ASP A N 1
ATOM 793 C CA . ASP A 1 100 ? -0.672 -5.615 13.411 1.00 95.12 100 ASP A CA 1
ATOM 794 C C . ASP A 1 100 ? -1.234 -5.800 14.829 1.00 95.12 100 ASP A C 1
ATOM 796 O O . ASP A 1 100 ? -2.409 -5.536 15.065 1.00 95.12 100 ASP A O 1
ATOM 800 N N . GLU A 1 101 ? -0.383 -6.113 15.808 1.00 95.38 101 GLU A N 1
ATOM 801 C CA . GLU A 1 101 ? -0.783 -6.225 17.218 1.00 95.38 101 GLU A CA 1
ATOM 802 C C . GLU A 1 101 ? -1.342 -4.905 17.789 1.00 95.38 101 GLU A C 1
ATOM 804 O O . GLU A 1 101 ? -2.245 -4.927 18.623 1.00 95.38 101 GLU A O 1
ATOM 809 N N . LEU A 1 102 ? -0.834 -3.749 17.343 1.00 96.00 102 LEU A N 1
ATOM 810 C CA . LEU A 1 102 ? -1.258 -2.430 17.839 1.00 96.00 102 LEU A CA 1
ATOM 811 C C . LEU A 1 102 ? -2.396 -1.791 17.029 1.00 96.00 102 LEU A C 1
ATOM 813 O O . LEU A 1 102 ? -3.203 -1.044 17.581 1.00 96.00 102 LEU A O 1
ATOM 817 N N . TYR A 1 103 ? -2.440 -2.028 15.719 1.00 96.38 103 TYR A N 1
ATOM 818 C CA . TYR A 1 103 ? -3.298 -1.300 14.778 1.00 96.38 103 TYR A CA 1
ATOM 819 C C . TYR A 1 103 ? -4.079 -2.205 13.823 1.00 96.38 103 TYR A C 1
ATOM 821 O O . TYR A 1 103 ? -4.838 -1.685 13.004 1.00 96.38 103 TYR A O 1
ATOM 829 N N . GLY A 1 104 ? -3.937 -3.528 13.910 1.00 94.69 104 GLY A N 1
ATOM 830 C CA . GLY A 1 104 ? -4.613 -4.486 13.034 1.00 94.69 104 GLY A CA 1
ATOM 831 C C . GLY A 1 104 ? -6.134 -4.359 13.092 1.00 94.69 104 GLY A C 1
ATOM 832 O O . GLY A 1 104 ? -6.788 -4.320 12.051 1.00 94.69 104 GLY A O 1
ATOM 833 N N . GLU A 1 105 ? -6.713 -4.174 14.283 1.00 96.06 105 GLU A N 1
ATOM 834 C CA . GLU A 1 105 ? -8.158 -3.941 14.430 1.00 96.06 105 GLU A CA 1
ATOM 835 C C . GLU A 1 105 ? -8.608 -2.637 13.759 1.00 96.06 105 GLU A C 1
ATOM 837 O O . GLU A 1 105 ? -9.584 -2.632 13.008 1.00 96.06 105 GLU A O 1
ATOM 842 N N . SER A 1 106 ? -7.870 -1.543 13.972 1.00 96.38 106 SER A N 1
ATOM 843 C CA . SER A 1 106 ? -8.138 -0.244 13.339 1.00 96.38 106 SER A CA 1
ATOM 844 C C . SER A 1 106 ? -8.032 -0.327 11.816 1.00 96.38 106 SER A C 1
ATOM 846 O O . SER A 1 106 ? -8.864 0.230 11.102 1.00 96.38 106 SER A O 1
ATOM 848 N N . LEU A 1 107 ? -7.042 -1.066 11.310 1.00 96.12 107 LEU A N 1
ATOM 849 C CA . LEU A 1 107 ? -6.850 -1.323 9.887 1.00 96.12 107 LEU A CA 1
ATOM 850 C C . LEU A 1 107 ? -8.045 -2.093 9.306 1.00 96.12 107 LEU A C 1
ATOM 852 O O . LEU A 1 107 ? -8.649 -1.653 8.328 1.00 96.12 107 LEU A O 1
ATOM 856 N N . GLN A 1 108 ? -8.440 -3.201 9.933 1.00 95.62 108 GLN A N 1
ATOM 857 C CA . GLN A 1 108 ? -9.593 -3.996 9.502 1.00 95.62 108 GLN A CA 1
ATOM 858 C C . GLN A 1 108 ? -10.893 -3.182 9.547 1.00 95.62 108 GLN A C 1
ATOM 860 O O . GLN A 1 108 ? -11.676 -3.206 8.595 1.00 95.62 108 GLN A O 1
ATOM 865 N N . ALA A 1 109 ? -11.114 -2.410 10.614 1.00 96.25 109 ALA A N 1
ATOM 866 C CA . ALA A 1 109 ? -12.281 -1.543 10.757 1.00 96.25 109 ALA A CA 1
ATOM 867 C C . ALA A 1 109 ? -12.336 -0.460 9.667 1.00 96.25 109 ALA A C 1
ATOM 869 O O . ALA A 1 109 ? -13.400 -0.233 9.088 1.00 96.25 109 ALA A O 1
ATOM 870 N N . TYR A 1 110 ? -11.198 0.160 9.343 1.00 97.12 110 TYR A N 1
ATOM 871 C CA . TYR A 1 110 ? -11.088 1.167 8.288 1.00 97.12 110 TYR A CA 1
ATOM 872 C C . TYR A 1 110 ? -11.499 0.617 6.918 1.00 97.12 110 TYR A C 1
ATOM 874 O O . TYR A 1 110 ? -12.356 1.193 6.238 1.00 97.12 110 TYR A O 1
ATOM 882 N N . PHE A 1 111 ? -10.908 -0.510 6.513 1.00 96.12 111 PHE A N 1
ATOM 883 C CA . PHE A 1 111 ? -11.170 -1.115 5.205 1.00 96.12 111 PHE A CA 1
ATOM 884 C C . PHE A 1 111 ? -12.591 -1.686 5.117 1.00 96.12 111 PHE A C 1
ATOM 886 O O . PHE A 1 111 ? -13.250 -1.522 4.089 1.00 96.12 111 PHE A O 1
ATOM 893 N N . LYS A 1 112 ? -13.114 -2.247 6.215 1.00 95.56 112 LYS A N 1
ATOM 894 C CA . LYS A 1 112 ? -14.511 -2.691 6.311 1.00 95.56 112 LYS A CA 1
ATOM 895 C C . LYS A 1 112 ? -15.499 -1.532 6.181 1.00 95.56 112 LYS A C 1
ATOM 897 O O . LYS A 1 112 ? -16.477 -1.667 5.454 1.00 95.56 112 LYS A O 1
ATOM 902 N N . HIS A 1 113 ? -15.253 -0.404 6.853 1.00 95.88 113 HIS A N 1
ATOM 903 C CA . HIS A 1 113 ? -16.107 0.786 6.756 1.00 95.88 113 HIS A CA 1
ATOM 904 C C . HIS A 1 113 ? -16.157 1.345 5.331 1.00 95.88 113 HIS A C 1
ATOM 906 O O . HIS A 1 113 ? -17.201 1.796 4.876 1.00 95.88 113 HIS A O 1
ATOM 912 N N . ASN A 1 114 ? -15.029 1.289 4.623 1.00 94.88 114 ASN A N 1
ATOM 913 C CA . ASN A 1 114 ? -14.910 1.789 3.258 1.00 94.88 114 ASN A CA 1
ATOM 914 C C . ASN A 1 114 ? -15.312 0.766 2.181 1.00 94.88 114 ASN A C 1
ATOM 916 O O . ASN A 1 114 ? -15.161 1.071 0.998 1.00 94.88 114 ASN A O 1
ATOM 920 N N . GLU A 1 115 ? -15.820 -0.406 2.581 1.00 95.19 115 GLU A N 1
ATOM 921 C CA . GLU A 1 115 ? -16.272 -1.495 1.700 1.00 95.19 115 GLU A CA 1
ATOM 922 C C . GLU A 1 115 ? 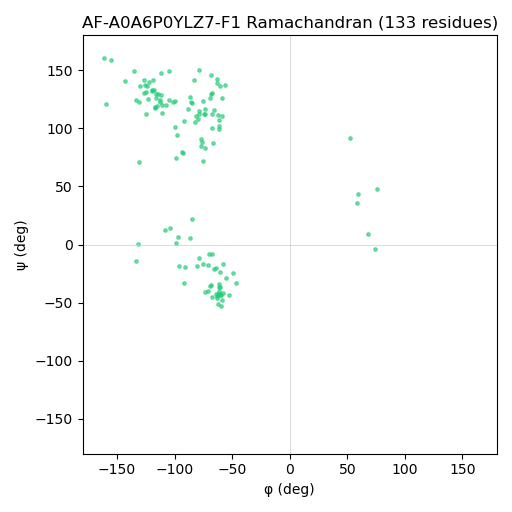-15.176 -2.021 0.756 1.00 95.19 115 GLU A C 1
ATOM 924 O O . GLU A 1 115 ? -15.430 -2.403 -0.387 1.00 95.19 115 GLU A O 1
ATOM 929 N N . ILE A 1 116 ? -13.932 -2.057 1.236 1.00 95.19 116 ILE A N 1
ATOM 930 C CA . ILE A 1 116 ? -12.778 -2.537 0.471 1.00 95.19 116 ILE A CA 1
ATOM 931 C C . ILE A 1 116 ? -12.302 -3.862 1.079 1.00 95.19 116 ILE A C 1
ATOM 933 O O . ILE A 1 116 ? -11.889 -3.881 2.240 1.00 95.19 116 ILE A O 1
ATOM 937 N N . PRO A 1 117 ? -12.298 -4.969 0.315 1.00 95.69 117 PRO A N 1
ATOM 938 C CA . PRO A 1 117 ? -11.725 -6.232 0.766 1.00 95.69 117 PRO A CA 1
ATOM 939 C C . PRO A 1 117 ? -10.240 -6.079 1.118 1.00 95.69 117 PRO A C 1
ATOM 941 O O . PRO A 1 117 ? -9.453 -5.612 0.288 1.00 95.69 117 PRO A O 1
ATOM 944 N N . LEU A 1 118 ? -9.868 -6.489 2.331 1.00 96.19 118 LEU A N 1
ATOM 945 C CA . LEU A 1 118 ? -8.501 -6.445 2.846 1.00 96.19 118 LEU A CA 1
ATOM 946 C C . LEU A 1 118 ? -7.981 -7.861 3.109 1.00 96.19 118 LEU A C 1
ATOM 948 O O . LEU A 1 118 ? -8.615 -8.642 3.814 1.00 96.19 118 LEU A O 1
ATOM 952 N N . GLU A 1 119 ? -6.795 -8.153 2.587 1.00 96.38 119 GLU A N 1
ATOM 953 C CA . GLU A 1 119 ? -6.010 -9.343 2.910 1.00 96.38 119 GLU A CA 1
ATOM 954 C C . GLU A 1 119 ? -4.692 -8.901 3.554 1.00 96.38 119 GLU A C 1
ATOM 956 O O . GLU A 1 119 ? -3.910 -8.166 2.945 1.00 96.38 119 GLU A O 1
ATOM 961 N N . THR A 1 120 ? -4.454 -9.300 4.803 1.00 94.62 120 THR A N 1
ATOM 962 C CA . THR A 1 120 ? -3.242 -8.941 5.546 1.00 94.62 120 THR A CA 1
ATOM 963 C C . THR A 1 120 ? -2.230 -10.081 5.523 1.00 94.62 120 THR A C 1
ATOM 965 O O . THR A 1 120 ? -2.513 -11.195 5.960 1.00 94.62 120 THR A O 1
ATOM 968 N N . LEU A 1 121 ? -1.017 -9.791 5.050 1.00 95.12 121 LEU A N 1
ATOM 969 C CA . LEU A 1 121 ? 0.148 -10.651 5.219 1.00 95.12 121 LEU A CA 1
ATOM 970 C C . LEU A 1 121 ? 0.986 -10.098 6.370 1.00 95.12 121 LEU A C 1
ATOM 972 O O . LEU A 1 121 ? 1.727 -9.128 6.203 1.00 95.12 121 LEU A O 1
ATOM 976 N N . VAL A 1 122 ? 0.857 -10.719 7.538 1.00 93.69 122 VAL A N 1
ATOM 977 C CA . VAL A 1 122 ? 1.611 -10.313 8.723 1.00 93.69 122 VAL A CA 1
ATOM 978 C C . VAL A 1 122 ? 2.981 -10.977 8.696 1.00 93.69 122 VAL A C 1
ATOM 980 O O . VAL A 1 122 ? 3.096 -12.203 8.656 1.00 93.69 122 VAL A O 1
ATOM 983 N N . CYS A 1 123 ? 4.035 -10.170 8.717 1.00 90.44 123 CYS A N 1
ATOM 984 C CA . CYS A 1 123 ? 5.411 -10.642 8.789 1.00 90.44 123 CYS A CA 1
ATOM 985 C C . CYS A 1 123 ? 6.130 -9.964 9.948 1.00 90.44 123 CYS A C 1
ATOM 987 O O . CYS A 1 123 ? 5.959 -8.775 10.187 1.00 90.44 123 CYS A O 1
ATOM 989 N N . ARG A 1 124 ? 6.983 -10.691 10.665 1.00 87.75 124 ARG A N 1
ATOM 990 C CA . ARG A 1 124 ? 7.851 -10.062 11.660 1.00 87.75 124 ARG A CA 1
ATOM 991 C C . ARG A 1 124 ? 8.978 -9.344 10.926 1.00 87.75 124 ARG A C 1
ATOM 993 O O . ARG A 1 124 ? 9.699 -9.989 10.183 1.00 87.75 124 ARG A O 1
ATOM 1000 N N . ALA A 1 125 ? 9.179 -8.051 11.122 1.00 73.81 125 ALA A N 1
ATOM 1001 C CA . ALA A 1 125 ? 10.341 -7.340 10.599 1.00 73.81 125 ALA A CA 1
ATOM 1002 C C . ALA A 1 125 ? 11.445 -7.326 11.666 1.00 73.81 125 ALA A C 1
ATOM 1004 O O . ALA A 1 125 ? 11.645 -6.346 12.379 1.00 73.81 125 ALA A O 1
ATOM 1005 N N . CYS A 1 126 ? 12.177 -8.434 11.818 1.00 64.06 126 CYS A N 1
ATOM 1006 C CA . CYS A 1 126 ? 13.398 -8.454 12.625 1.00 64.06 126 CYS A CA 1
ATOM 1007 C C . CYS A 1 126 ? 14.646 -8.477 11.732 1.00 64.06 126 CYS A C 1
ATOM 1009 O O . CYS A 1 126 ? 14.642 -9.026 10.631 1.00 64.06 126 CYS A O 1
ATOM 1011 N N . ARG A 1 127 ? 15.736 -7.875 12.226 1.00 57.59 127 ARG A N 1
ATOM 1012 C CA . ARG A 1 127 ? 17.008 -7.665 11.506 1.00 57.59 127 ARG A CA 1
ATOM 1013 C C . ARG A 1 127 ? 17.576 -8.922 10.815 1.00 57.59 127 ARG A C 1
ATOM 1015 O O . ARG A 1 127 ? 18.320 -8.780 9.854 1.00 57.59 127 ARG A O 1
ATOM 1022 N N . ASN A 1 128 ? 17.229 -10.125 11.276 1.00 60.25 128 ASN A N 1
ATOM 1023 C CA . ASN A 1 128 ? 17.854 -11.380 10.846 1.00 60.25 128 ASN A CA 1
ATOM 1024 C C . ASN A 1 128 ? 17.012 -12.218 9.864 1.00 60.25 128 ASN A C 1
ATOM 1026 O O . ASN A 1 128 ? 17.326 -13.384 9.655 1.00 60.25 128 ASN A O 1
ATOM 1030 N N . LEU A 1 129 ? 15.961 -11.671 9.247 1.00 56.03 129 LEU A N 1
ATOM 1031 C CA . LEU A 1 129 ? 15.099 -12.437 8.330 1.00 56.03 129 LEU A CA 1
ATOM 1032 C C . LEU A 1 129 ? 15.589 -12.515 6.876 1.00 56.03 129 LEU A C 1
ATOM 1034 O O . LEU A 1 129 ? 14.809 -12.818 5.977 1.00 56.03 129 LEU A O 1
ATOM 1038 N N . VAL A 1 130 ? 16.886 -12.316 6.627 1.00 57.06 130 VAL A N 1
ATOM 1039 C CA . VAL A 1 130 ? 17.464 -12.623 5.312 1.00 57.06 130 VAL A CA 1
ATOM 1040 C C . VAL A 1 130 ? 17.660 -14.142 5.207 1.00 57.06 130 VAL A C 1
ATOM 1042 O O . VAL A 1 130 ? 18.684 -14.679 5.609 1.00 57.06 130 VAL A O 1
ATOM 1045 N N . ASN A 1 131 ? 16.630 -14.809 4.682 1.00 53.97 131 ASN A N 1
ATOM 1046 C CA . ASN A 1 131 ? 16.588 -16.170 4.136 1.00 53.97 131 ASN A CA 1
ATOM 1047 C C . ASN A 1 131 ? 17.136 -17.311 5.017 1.00 53.97 131 ASN A C 1
ATOM 1049 O O . ASN A 1 131 ? 18.273 -17.748 4.862 1.00 53.97 131 ASN A O 1
ATOM 1053 N N . SER A 1 132 ? 16.253 -17.928 5.810 1.00 48.56 132 SER A N 1
ATOM 1054 C CA . SER A 1 132 ? 16.345 -19.370 6.092 1.00 48.56 132 SER A CA 1
ATOM 1055 C C . SER A 1 132 ? 15.364 -20.119 5.188 1.00 48.56 132 SER A C 1
ATOM 1057 O O . SER A 1 132 ? 14.289 -20.555 5.584 1.00 48.56 132 SER A O 1
ATOM 1059 N N . THR A 1 133 ? 15.720 -20.233 3.916 1.00 49.38 133 THR A N 1
ATOM 1060 C CA . THR A 1 133 ? 15.117 -21.240 3.038 1.00 49.38 133 THR A CA 1
ATOM 1061 C C . THR A 1 133 ? 16.260 -21.944 2.333 1.00 49.38 133 THR A C 1
ATOM 1063 O O . THR A 1 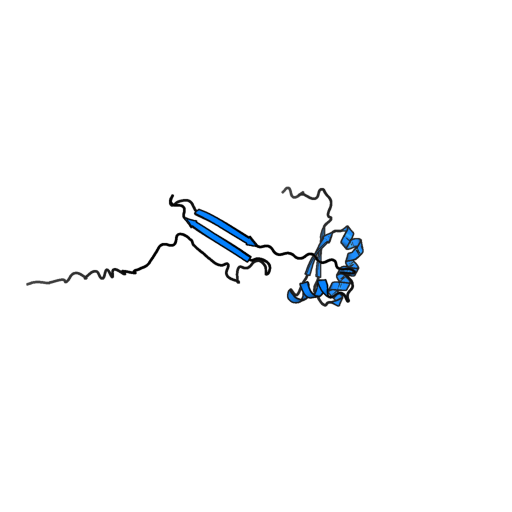133 ? 16.535 -21.720 1.161 1.00 49.38 133 THR A O 1
ATOM 1066 N N . SER A 1 134 ? 16.989 -22.735 3.119 1.00 43.53 134 SER A N 1
ATOM 1067 C CA . SER A 1 134 ? 17.831 -23.802 2.596 1.00 43.53 134 SER A CA 1
ATOM 1068 C C . SER A 1 134 ? 16.912 -24.995 2.347 1.00 43.53 134 SER A C 1
ATOM 1070 O O . SER A 1 134 ? 16.377 -25.560 3.303 1.00 43.53 134 SER A O 1
ATOM 1072 N N . ALA A 1 135 ? 16.699 -25.322 1.077 1.00 37.44 135 ALA A N 1
ATOM 1073 C CA . ALA A 1 135 ? 16.269 -26.641 0.629 1.00 37.44 135 ALA A CA 1
ATOM 1074 C C . ALA A 1 135 ? 17.459 -27.299 -0.072 1.00 37.44 135 ALA A C 1
ATOM 1076 O O . ALA A 1 135 ? 18.182 -26.558 -0.780 1.00 37.44 135 ALA A O 1
#

Radius of gyration: 30.49 Å; Cα contacts (8 Å, |Δi|>4): 124; chains: 1; bounding box: 46×45×106 Å

Nearest PDB structures (foldseek):
  5tpr-assembly1_B  TM=7.458E-01  e=2.773E-05  Trichormus variabilis ATCC 29413
  3okf-assembly1_B  TM=7.689E-01  e=4.886E-01  Vibrio cholerae O1 biovar El Tor str. N16961
  1jqa-assembly1_A  TM=6.518E-01  e=2.152E-01  Geobacillus stearothermophilus
  3zn8-assembly1_A  TM=5.773E-01  e=4.587E-01  Escherichia coli

Solvent-accessible surface area (backbone atoms only — not comparable to full-atom values): 9027 Å² total; per-residue (Å²): 140,78,90,82,80,77,76,85,78,80,80,75,75,79,79,82,67,84,83,79,74,83,68,58,57,62,73,55,79,72,52,76,92,73,58,89,44,97,60,60,52,62,50,50,40,37,31,63,40,94,83,78,80,49,70,49,76,49,75,51,75,51,85,72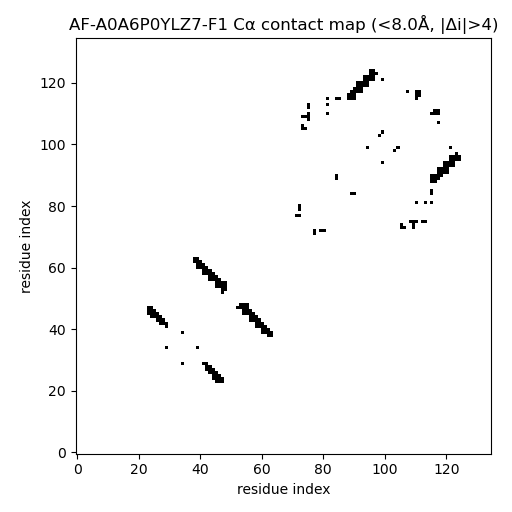,86,86,88,81,93,70,82,62,65,55,39,68,86,43,55,73,59,50,65,66,33,59,85,64,64,45,44,78,44,79,38,41,43,72,53,41,77,76,39,38,67,48,47,52,51,24,33,58,72,68,74,36,54,74,46,78,48,74,42,76,85,55,100,78,73,80,73,94,75,86,127